Protein AF-A0A2Z3GX29-F1 (afdb_monomer_lite)

Structure (mmCIF, N/CA/C/O backbone):
data_AF-A0A2Z3GX29-F1
#
_entry.id   AF-A0A2Z3GX29-F1
#
loop_
_atom_site.group_PDB
_atom_site.id
_atom_site.type_symbol
_atom_site.label_atom_id
_atom_site.label_alt_id
_atom_site.label_comp_id
_atom_site.label_asym_id
_atom_site.label_entity_id
_atom_site.label_seq_id
_atom_site.pdbx_PDB_ins_code
_atom_site.Cartn_x
_atom_site.Cartn_y
_atom_site.Cartn_z
_atom_site.occupancy
_atom_site.B_iso_or_equiv
_atom_site.auth_seq_id
_atom_site.auth_comp_id
_atom_site.auth_asym_id
_atom_site.auth_atom_id
_atom_site.pdbx_PDB_model_num
ATOM 1 N N . MET A 1 1 ? -11.752 20.958 12.015 1.00 47.78 1 MET A N 1
ATOM 2 C CA . MET A 1 1 ? -12.599 19.748 12.005 1.00 47.78 1 MET A CA 1
ATOM 3 C C . MET A 1 1 ? -11.777 18.482 12.253 1.00 47.78 1 MET A C 1
ATOM 5 O O . MET A 1 1 ? -12.061 17.819 13.234 1.00 47.78 1 MET A O 1
ATOM 9 N N . ILE A 1 2 ? -10.703 18.209 11.493 1.00 57.66 2 ILE A N 1
ATOM 10 C CA . ILE A 1 2 ? -9.812 17.043 11.730 1.00 57.66 2 ILE A CA 1
ATOM 11 C C . I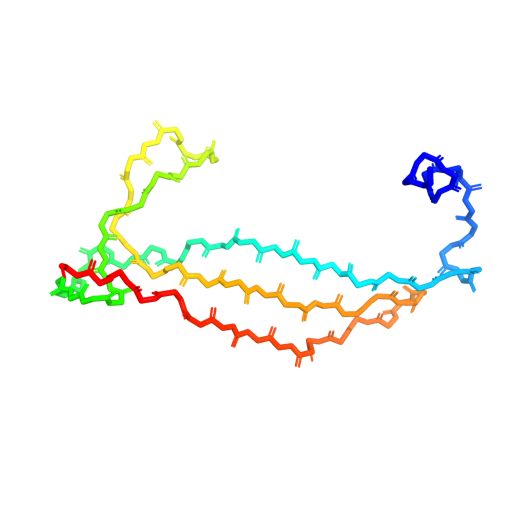LE A 1 2 ? -9.159 17.075 13.129 1.00 57.66 2 ILE A C 1
ATOM 13 O O . ILE A 1 2 ? -9.221 16.094 13.857 1.00 57.66 2 ILE A O 1
ATOM 17 N N . ARG A 1 3 ? -8.681 18.242 13.583 1.00 52.69 3 ARG A N 1
ATOM 18 C CA . ARG A 1 3 ? -8.051 18.399 14.913 1.00 52.69 3 ARG A CA 1
ATOM 19 C C . ARG A 1 3 ? -8.943 18.085 16.123 1.00 52.69 3 ARG A C 1
ATOM 21 O O . ARG A 1 3 ? -8.427 17.780 17.187 1.00 52.69 3 ARG A O 1
ATOM 28 N N . GLN A 1 4 ? -10.271 18.168 15.995 1.00 55.66 4 GLN A N 1
ATOM 29 C CA . GLN A 1 4 ? -11.178 17.759 17.082 1.00 55.66 4 GLN A CA 1
ATOM 30 C C . GLN A 1 4 ? -11.325 16.238 17.156 1.00 55.66 4 GLN A C 1
ATOM 32 O O . GLN A 1 4 ? -11.642 15.717 18.220 1.00 55.66 4 GLN A O 1
ATOM 37 N N . ALA A 1 5 ? -11.084 15.530 16.047 1.00 58.12 5 ALA A N 1
ATOM 38 C CA . ALA A 1 5 ? -11.051 14.078 16.054 1.00 58.12 5 ALA A CA 1
ATOM 39 C C . ALA A 1 5 ? -9.758 13.517 16.667 1.00 58.12 5 ALA A C 1
ATOM 41 O O . ALA A 1 5 ? -9.787 12.413 17.200 1.00 58.12 5 ALA A O 1
ATOM 42 N N . GLU A 1 6 ? -8.674 14.299 16.629 1.00 63.06 6 GLU A N 1
ATOM 43 C CA . GLU A 1 6 ? -7.362 14.000 17.227 1.00 63.06 6 GLU A CA 1
ATOM 44 C C . GLU A 1 6 ? -7.303 14.255 18.742 1.00 63.06 6 GLU A C 1
ATOM 46 O O . GLU A 1 6 ? -6.322 13.888 19.387 1.00 63.06 6 GLU A O 1
ATOM 51 N N . ALA A 1 7 ? -8.329 14.888 19.327 1.00 70.69 7 ALA A N 1
ATOM 52 C CA . ALA A 1 7 ? -8.441 14.964 20.778 1.00 70.69 7 ALA A CA 1
ATOM 53 C C . ALA A 1 7 ? -8.499 13.528 21.332 1.00 70.69 7 ALA A C 1
ATOM 55 O O . ALA A 1 7 ? -9.292 12.735 20.811 1.00 70.69 7 ALA A O 1
ATOM 56 N N . PRO A 1 8 ? -7.694 13.175 22.354 1.00 67.19 8 PRO A N 1
ATOM 57 C CA . PRO A 1 8 ? -7.691 11.830 22.910 1.00 67.19 8 PRO A CA 1
ATOM 58 C C . PRO A 1 8 ? -9.095 11.488 23.405 1.00 67.19 8 PRO A C 1
ATOM 60 O O . PRO A 1 8 ? -9.587 12.073 24.367 1.00 67.19 8 PRO A O 1
ATOM 63 N N . ARG A 1 9 ? -9.746 10.576 22.696 1.00 75.50 9 ARG A N 1
ATOM 64 C CA . ARG A 1 9 ? -11.057 10.015 23.013 1.00 75.50 9 ARG A CA 1
ATOM 65 C C . ARG A 1 9 ? -10.885 8.513 23.130 1.00 75.50 9 ARG A C 1
ATOM 67 O O . ARG A 1 9 ? -9.981 7.953 22.501 1.00 75.50 9 ARG A O 1
ATOM 74 N N . GLY A 1 10 ? -11.713 7.867 23.943 1.00 78.00 10 GLY A N 1
ATOM 75 C CA . GLY A 1 10 ? -11.700 6.409 24.023 1.00 78.00 10 GLY A CA 1
ATOM 76 C C . GLY A 1 10 ? -11.966 5.814 22.639 1.00 78.00 10 GLY A C 1
ATOM 77 O O . GLY A 1 10 ? -12.789 6.333 21.889 1.00 78.00 10 GLY A O 1
ATOM 78 N N . THR A 1 11 ? -11.283 4.730 22.277 1.00 75.19 11 THR A N 1
ATOM 79 C CA . THR A 1 11 ? -11.492 4.031 20.992 1.00 75.19 11 THR A CA 1
ATOM 80 C C . THR A 1 11 ? -12.911 3.485 20.827 1.00 75.19 11 THR A C 1
ATOM 82 O O . THR A 1 11 ? -13.337 3.211 19.708 1.00 75.19 11 THR A O 1
ATOM 85 N N . ASP A 1 12 ? -13.645 3.371 21.933 1.00 83.75 12 ASP A N 1
ATOM 86 C CA . ASP A 1 12 ? -15.050 2.962 21.977 1.00 83.75 12 ASP A CA 1
ATOM 87 C C . ASP A 1 12 ? -16.020 4.140 21.772 1.00 83.75 12 ASP A C 1
ATOM 89 O O . ASP A 1 12 ? -17.217 3.941 21.580 1.00 83.75 12 ASP A O 1
ATOM 93 N N . GLU A 1 13 ? -15.527 5.383 21.803 1.00 86.69 13 GLU A N 1
ATOM 94 C CA . GLU A 1 13 ? -16.350 6.596 21.697 1.00 86.69 13 GLU A CA 1
ATOM 95 C C . GLU A 1 13 ? -16.554 7.055 20.247 1.00 86.69 13 GLU A C 1
ATOM 97 O O . GLU A 1 13 ? -17.377 7.934 19.980 1.00 86.69 13 GLU A O 1
ATOM 102 N N . PHE A 1 14 ? -15.798 6.505 19.295 1.00 88.06 14 PHE A N 1
ATOM 103 C CA . PHE A 1 14 ? -15.904 6.869 17.888 1.00 88.06 14 PHE A CA 1
ATOM 104 C C . PHE A 1 14 ? -15.444 5.743 16.964 1.00 88.06 14 PHE A C 1
ATOM 106 O O . PHE A 1 14 ? -14.689 4.853 17.342 1.00 88.06 14 PHE A O 1
ATOM 113 N N . ALA A 1 15 ? -15.878 5.832 15.712 1.00 91.12 15 ALA A N 1
ATOM 114 C CA . ALA A 1 15 ? -15.389 4.996 14.633 1.00 91.12 15 ALA A CA 1
ATOM 115 C C . ALA A 1 15 ? -14.735 5.852 13.550 1.00 91.12 15 ALA A C 1
ATOM 117 O O . ALA A 1 15 ? -15.066 7.031 13.389 1.00 91.12 15 ALA A O 1
ATOM 118 N N . VAL A 1 16 ? -13.818 5.254 12.794 1.00 92.00 16 VAL A N 1
ATOM 119 C CA . VAL A 1 16 ? -13.122 5.915 11.689 1.00 92.00 16 VAL A CA 1
ATOM 120 C C . VAL A 1 16 ? -13.180 5.087 10.416 1.00 92.00 16 VAL A C 1
ATOM 122 O O . VAL A 1 16 ? -13.178 3.856 10.442 1.00 92.00 16 VAL A O 1
ATOM 125 N N . LEU A 1 17 ? -13.191 5.797 9.293 1.00 95.25 17 LEU A N 1
ATOM 126 C CA . LEU A 1 17 ? -12.850 5.256 7.988 1.00 95.25 17 LEU A CA 1
ATOM 127 C C . LEU A 1 17 ? -11.403 5.642 7.696 1.00 95.25 17 LEU A C 1
ATOM 129 O O . LEU A 1 17 ? -11.058 6.822 7.695 1.00 95.25 17 LEU A O 1
ATOM 133 N N . ILE A 1 18 ? -10.563 4.638 7.485 1.00 95.19 18 ILE A N 1
ATOM 134 C CA . ILE A 1 18 ? -9.151 4.792 7.154 1.00 95.19 18 ILE A CA 1
ATOM 135 C C . ILE A 1 18 ? -9.012 4.536 5.663 1.00 95.19 18 ILE A C 1
ATOM 137 O O . ILE A 1 18 ? -9.390 3.466 5.186 1.00 95.19 18 ILE A O 1
ATOM 141 N N . VAL A 1 19 ? -8.482 5.533 4.962 1.00 96.50 19 VAL A N 1
ATOM 142 C CA . VAL A 1 19 ? -8.111 5.451 3.551 1.00 96.50 19 VAL A CA 1
ATOM 143 C C . VAL A 1 19 ? -6.590 5.415 3.488 1.00 96.50 19 VAL A C 1
ATOM 145 O O . VAL A 1 19 ? -5.946 6.266 4.099 1.00 96.50 19 VAL A O 1
ATOM 148 N N . ASP A 1 20 ? -6.035 4.440 2.781 1.00 95.12 20 ASP A N 1
ATOM 149 C CA . ASP A 1 20 ? -4.587 4.262 2.627 1.00 95.12 20 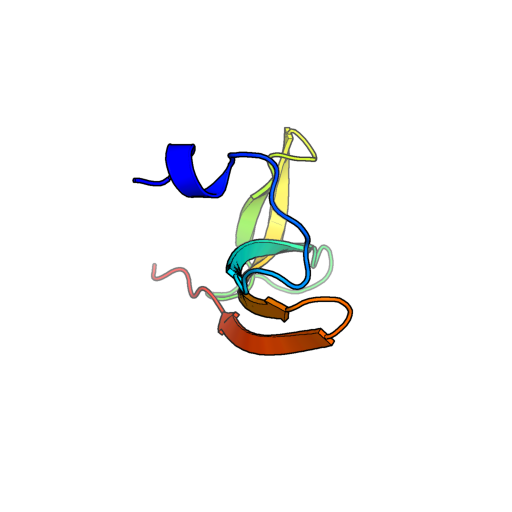ASP A CA 1
ATOM 150 C C . ASP A 1 20 ? -4.270 3.854 1.188 1.00 95.12 20 ASP A C 1
ATOM 152 O O . ASP A 1 20 ? -4.946 2.977 0.639 1.00 95.12 20 ASP A O 1
ATOM 156 N N . ASP A 1 21 ? -3.263 4.484 0.586 1.00 93.25 21 ASP A N 1
ATOM 157 C CA . ASP A 1 21 ? -2.660 4.039 -0.664 1.00 93.25 21 ASP A CA 1
ATOM 158 C C . ASP A 1 21 ? -1.439 3.164 -0.368 1.00 93.25 21 ASP A C 1
ATOM 160 O O . ASP A 1 21 ? -0.549 3.511 0.407 1.00 93.25 21 ASP A O 1
ATOM 164 N N . SER A 1 22 ? -1.391 1.998 -0.998 1.00 94.62 22 SER A N 1
ATOM 165 C CA . SER A 1 22 ? -0.328 1.026 -0.779 1.00 94.62 22 SER A CA 1
ATOM 166 C C . SER A 1 22 ? 0.195 0.496 -2.109 1.00 94.62 22 SER A C 1
ATOM 168 O O . SER A 1 22 ? -0.557 0.296 -3.064 1.00 94.62 22 SER A O 1
ATOM 170 N N . ILE A 1 23 ? 1.507 0.246 -2.168 1.00 96.50 23 ILE A N 1
ATOM 171 C CA . ILE A 1 23 ? 2.164 -0.363 -3.328 1.00 96.50 23 ILE A CA 1
ATOM 172 C C . ILE A 1 23 ? 2.507 -1.814 -2.995 1.00 96.50 23 ILE A C 1
ATOM 174 O O . ILE A 1 23 ? 3.285 -2.093 -2.082 1.00 96.50 23 ILE A O 1
ATOM 178 N N . LEU A 1 24 ? 1.961 -2.749 -3.768 1.00 96.69 24 LEU A N 1
ATOM 179 C CA . LEU A 1 24 ? 2.383 -4.144 -3.753 1.00 96.69 24 LEU A CA 1
ATOM 180 C C . LEU A 1 24 ? 3.491 -4.343 -4.791 1.00 96.69 24 LEU A C 1
ATOM 182 O O . LEU A 1 24 ? 3.219 -4.383 -5.991 1.00 96.69 24 LEU A O 1
ATOM 186 N N . GLU A 1 25 ? 4.737 -4.486 -4.340 1.00 96.94 25 GLU A N 1
ATOM 187 C CA . GLU A 1 25 ? 5.887 -4.692 -5.230 1.00 96.94 25 GLU A CA 1
ATOM 188 C C . GLU A 1 25 ? 5.755 -6.009 -6.025 1.00 96.94 25 GLU A C 1
ATOM 190 O O . GLU A 1 25 ? 5.427 -7.073 -5.491 1.00 96.94 25 GLU A O 1
ATOM 195 N N . LYS A 1 26 ? 6.007 -5.931 -7.335 1.00 96.81 26 LYS A N 1
ATOM 196 C CA . LYS A 1 26 ? 5.902 -7.029 -8.308 1.00 96.81 26 LYS A CA 1
ATOM 197 C C . LYS A 1 26 ? 7.137 -7.056 -9.206 1.00 96.81 26 LYS A C 1
ATOM 199 O O . LYS A 1 26 ? 7.048 -6.922 -10.424 1.00 96.81 26 LYS A O 1
ATOM 204 N N . ALA A 1 27 ? 8.312 -7.248 -8.606 1.00 94.44 27 ALA A N 1
ATOM 205 C CA . ALA A 1 27 ? 9.603 -7.171 -9.300 1.00 94.44 27 ALA A CA 1
ATOM 206 C C . ALA A 1 27 ? 9.690 -8.048 -10.571 1.00 94.44 27 ALA A C 1
ATOM 208 O O . ALA A 1 27 ? 10.239 -7.618 -11.587 1.00 94.44 27 ALA A O 1
ATOM 209 N N . HIS A 1 28 ? 9.094 -9.242 -10.542 1.00 96.69 28 HIS A N 1
ATOM 210 C CA . HIS A 1 28 ? 9.201 -10.248 -11.608 1.00 96.69 28 HIS A CA 1
ATOM 211 C C . HIS A 1 28 ? 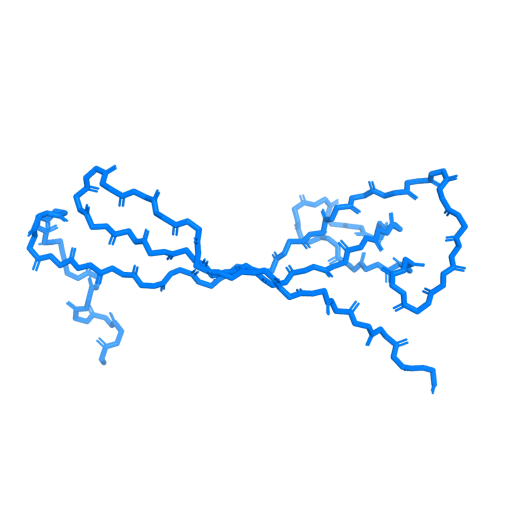7.989 -10.325 -12.548 1.00 96.69 28 HIS A C 1
ATOM 213 O O . HIS A 1 28 ? 7.946 -11.212 -13.392 1.00 96.69 28 HIS A O 1
ATOM 219 N N . THR A 1 29 ? 6.998 -9.440 -12.410 1.00 97.50 29 THR A N 1
ATOM 220 C CA . THR A 1 29 ? 5.819 -9.427 -13.292 1.00 97.50 29 THR A CA 1
ATOM 221 C C . THR A 1 29 ? 6.003 -8.411 -14.414 1.00 97.50 29 THR A C 1
ATOM 223 O O . THR A 1 29 ? 6.591 -7.349 -14.193 1.00 97.50 29 THR A O 1
ATOM 226 N N . ASP A 1 30 ? 5.531 -8.740 -15.615 1.00 97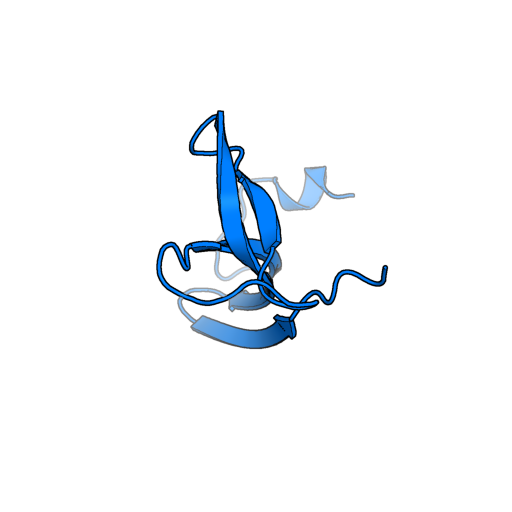.31 30 ASP A N 1
ATOM 227 C CA . ASP A 1 30 ? 5.590 -7.835 -16.763 1.00 97.31 30 ASP A CA 1
ATOM 228 C C . ASP A 1 30 ? 4.794 -6.556 -16.508 1.00 97.31 30 ASP A C 1
ATOM 230 O O . ASP A 1 30 ? 3.784 -6.561 -15.800 1.00 97.31 30 ASP A O 1
ATOM 234 N N . ALA A 1 31 ? 5.287 -5.452 -17.069 1.00 95.50 31 ALA A N 1
ATOM 235 C CA . ALA A 1 31 ? 4.658 -4.155 -16.900 1.00 95.50 31 ALA A CA 1
ATOM 236 C C . ALA A 1 31 ? 3.397 -4.032 -17.769 1.00 95.50 31 ALA A C 1
ATOM 238 O O . ALA A 1 31 ? 3.358 -4.517 -18.900 1.00 95.50 31 ALA A O 1
ATOM 239 N N . ASN A 1 32 ? 2.376 -3.371 -17.234 1.00 95.38 32 ASN A N 1
ATOM 240 C CA . ASN A 1 32 ? 1.129 -3.023 -17.914 1.00 95.38 32 ASN A CA 1
ATOM 241 C C . ASN A 1 32 ? 0.476 -1.827 -17.192 1.00 95.38 32 ASN A C 1
ATOM 243 O O . ASN A 1 32 ? 1.070 -1.262 -16.279 1.00 95.38 32 ASN A O 1
ATOM 247 N N . GLU A 1 33 ? -0.748 -1.450 -17.569 1.00 96.31 33 GLU A N 1
ATOM 248 C CA . GLU A 1 33 ? -1.470 -0.314 -16.964 1.00 96.31 33 GLU A CA 1
ATOM 249 C C . GLU A 1 33 ? -1.728 -0.461 -15.448 1.00 96.31 33 GLU A C 1
ATOM 251 O O . GLU A 1 33 ? -1.993 0.527 -14.772 1.00 96.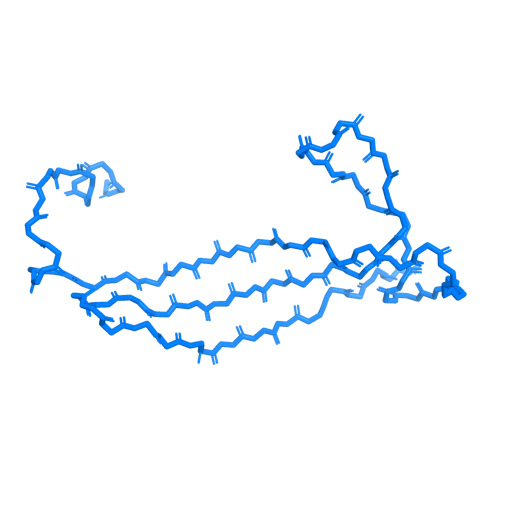31 33 GLU A O 1
ATOM 256 N N . LEU A 1 34 ? -1.662 -1.680 -14.902 1.00 96.19 34 LEU A N 1
ATOM 257 C CA . LEU A 1 34 ? -1.804 -1.977 -13.470 1.00 96.19 34 LEU A CA 1
ATOM 258 C C . LEU A 1 34 ? -0.463 -2.211 -12.761 1.00 96.19 34 LEU A C 1
ATOM 260 O O . LEU A 1 34 ? -0.410 -2.174 -11.533 1.00 96.19 34 LEU A O 1
ATOM 264 N N . ILE A 1 35 ? 0.590 -2.556 -13.507 1.00 96.94 35 ILE A N 1
ATOM 265 C CA . ILE A 1 35 ? 1.903 -2.926 -12.978 1.00 96.94 35 ILE A CA 1
ATOM 266 C C . ILE A 1 35 ? 2.947 -2.025 -13.621 1.00 96.94 35 ILE A C 1
ATOM 268 O O . ILE A 1 35 ? 3.432 -2.295 -14.720 1.00 96.94 35 ILE A O 1
ATOM 272 N N . CYS A 1 36 ? 3.340 -0.973 -12.920 1.00 96.25 36 CYS A N 1
ATOM 273 C CA . CYS A 1 36 ? 4.293 0.011 -13.417 1.00 96.25 36 CYS A CA 1
ATOM 274 C C . CYS A 1 36 ? 5.153 0.574 -12.268 1.00 96.25 36 CYS A C 1
ATOM 276 O O . CYS A 1 36 ? 5.009 0.166 -11.109 1.00 96.25 36 CYS A O 1
ATOM 278 N N . PRO A 1 37 ? 6.167 1.403 -12.568 1.00 95.88 37 PRO A N 1
ATOM 279 C CA . PRO A 1 37 ? 6.979 2.038 -11.537 1.00 95.88 37 PRO A CA 1
ATOM 280 C C . PRO A 1 37 ? 6.185 3.090 -10.749 1.00 95.88 37 PRO A C 1
ATOM 282 O O . PRO A 1 37 ? 5.715 4.066 -11.321 1.00 95.88 37 PRO A O 1
ATOM 285 N N . HIS A 1 38 ? 6.143 2.959 -9.425 1.00 94.81 38 HIS A N 1
ATOM 286 C CA . HIS A 1 38 ? 5.574 3.953 -8.509 1.00 94.81 38 HIS A CA 1
ATOM 287 C C . HIS A 1 38 ? 6.631 4.422 -7.502 1.00 94.81 38 HIS A C 1
ATOM 289 O O . HIS A 1 38 ? 7.527 3.656 -7.141 1.00 94.81 38 HIS A O 1
ATOM 295 N N . TRP A 1 39 ? 6.553 5.672 -7.038 1.00 95.06 39 TRP A N 1
ATOM 296 C CA . TRP A 1 39 ? 7.441 6.174 -5.982 1.00 95.06 39 TRP A CA 1
ATOM 297 C C . TRP A 1 39 ? 6.990 5.662 -4.609 1.00 95.06 39 TRP A C 1
ATOM 299 O O . TRP A 1 39 ? 5.894 5.984 -4.154 1.00 95.06 39 TRP A O 1
ATOM 309 N N . ASP A 1 40 ? 7.840 4.892 -3.931 1.00 94.44 40 ASP A N 1
ATOM 310 C CA . ASP A 1 40 ? 7.586 4.411 -2.574 1.00 94.44 40 ASP A CA 1
ATOM 311 C C . ASP A 1 40 ? 8.260 5.333 -1.549 1.00 94.44 40 ASP A C 1
ATOM 313 O O . ASP A 1 40 ? 9.488 5.376 -1.426 1.00 94.44 40 ASP A O 1
ATOM 317 N N . HIS A 1 41 ? 7.449 6.045 -0.765 1.00 92.50 41 HIS A N 1
ATOM 318 C CA . HIS A 1 41 ? 7.920 6.941 0.292 1.00 92.50 41 HIS A CA 1
ATOM 319 C C . HIS A 1 41 ? 8.589 6.214 1.467 1.00 92.50 41 HIS A C 1
ATOM 321 O O . HIS A 1 41 ? 9.434 6.806 2.140 1.00 92.50 41 HIS A O 1
ATOM 327 N N . ARG A 1 42 ? 8.260 4.946 1.735 1.00 91.81 42 ARG A N 1
ATOM 328 C CA . ARG A 1 42 ? 8.921 4.168 2.795 1.00 91.81 42 ARG A CA 1
ATOM 329 C C . ARG A 1 42 ? 10.321 3.742 2.377 1.00 91.81 42 ARG A C 1
ATOM 331 O O . ARG A 1 42 ? 11.221 3.724 3.210 1.00 91.81 42 ARG A O 1
ATOM 338 N N . GLN A 1 43 ? 10.500 3.418 1.099 1.00 93.25 43 GLN A N 1
ATOM 339 C CA . GLN A 1 43 ? 11.779 2.951 0.557 1.00 93.25 43 GLN A CA 1
ATOM 340 C C . GLN A 1 43 ? 12.613 4.056 -0.106 1.00 93.25 43 GLN A C 1
ATOM 342 O O . GLN A 1 43 ? 13.775 3.816 -0.424 1.00 93.25 43 GLN A O 1
ATOM 347 N N . GLN A 1 44 ? 12.041 5.248 -0.309 1.00 96.62 44 GLN A N 1
ATOM 348 C CA . GLN A 1 44 ? 12.687 6.393 -0.963 1.00 96.62 44 GLN A CA 1
ATOM 349 C C . GLN A 1 44 ? 13.235 6.045 -2.361 1.00 96.62 44 GLN A C 1
ATOM 351 O O . GLN A 1 44 ? 14.320 6.479 -2.752 1.00 96.62 44 GLN A O 1
ATOM 356 N N . ARG A 1 45 ? 12.499 5.218 -3.115 1.00 96.50 45 ARG A N 1
ATOM 357 C CA . ARG A 1 45 ? 12.862 4.789 -4.474 1.00 96.50 45 ARG A CA 1
ATOM 358 C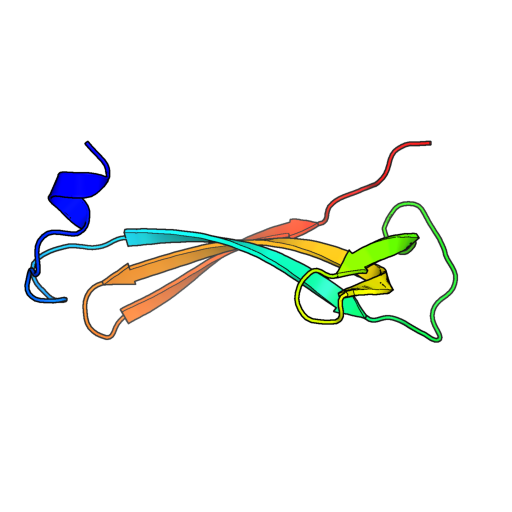 C . ARG A 1 45 ? 11.623 4.466 -5.303 1.00 96.50 45 ARG A C 1
ATOM 360 O O . ARG A 1 45 ? 10.556 4.195 -4.758 1.00 96.50 45 ARG A O 1
ATOM 367 N N . PHE A 1 46 ? 11.794 4.406 -6.621 1.00 96.06 46 PHE A N 1
ATOM 368 C CA . PHE A 1 46 ? 10.790 3.804 -7.492 1.00 96.06 46 PHE A CA 1
ATOM 369 C C . PHE A 1 46 ? 10.787 2.278 -7.341 1.00 96.06 46 PHE A C 1
ATOM 371 O O . PHE A 1 46 ? 11.843 1.634 -7.357 1.00 96.06 46 PHE A O 1
ATOM 378 N N . VAL A 1 47 ? 9.596 1.700 -7.215 1.00 96.56 47 VAL A N 1
ATOM 379 C CA . VAL A 1 47 ? 9.362 0.254 -7.152 1.00 96.56 47 VAL A CA 1
ATOM 380 C C . VAL A 1 47 ? 8.352 -0.131 -8.228 1.00 96.56 47 VAL A C 1
ATOM 382 O O . VAL A 1 47 ? 7.344 0.549 -8.407 1.00 96.56 47 VAL A O 1
ATOM 385 N N . LYS A 1 48 ? 8.617 -1.208 -8.976 1.00 97.19 48 LYS A N 1
ATOM 386 C CA . LYS A 1 48 ? 7.637 -1.743 -9.931 1.00 97.19 48 LYS A CA 1
ATOM 387 C C . LYS A 1 48 ? 6.608 -2.549 -9.155 1.00 97.19 48 LYS A C 1
ATOM 389 O O . LYS A 1 48 ? 6.969 -3.523 -8.488 1.00 97.19 48 LYS A O 1
ATOM 394 N N . GLY A 1 49 ? 5.346 -2.172 -9.245 1.00 97.06 49 GLY A N 1
ATOM 395 C CA . GLY A 1 49 ? 4.305 -2.797 -8.450 1.00 97.06 49 GLY A CA 1
ATOM 396 C C . GLY A 1 49 ? 2.916 -2.422 -8.913 1.00 97.06 49 GLY A C 1
ATOM 397 O O . GLY A 1 49 ? 2.750 -1.805 -9.955 1.00 97.06 49 GLY A O 1
ATOM 398 N N . LEU A 1 50 ? 1.946 -2.835 -8.112 1.00 96.69 50 LEU A N 1
ATOM 399 C CA . LEU A 1 50 ? 0.547 -2.480 -8.260 1.00 96.69 50 LEU A CA 1
ATOM 400 C C . LEU A 1 50 ? 0.173 -1.522 -7.131 1.00 96.69 50 LEU A C 1
ATOM 402 O O . LEU A 1 50 ? 0.388 -1.845 -5.960 1.00 96.69 50 LEU A O 1
ATOM 406 N N . ASN A 1 51 ? -0.364 -0.357 -7.477 1.00 95.94 51 ASN A N 1
ATOM 407 C CA . ASN A 1 51 ? -0.911 0.580 -6.506 1.00 95.94 51 ASN A CA 1
ATOM 408 C C . ASN A 1 51 ? -2.406 0.298 -6.285 1.00 95.94 51 ASN A C 1
ATOM 410 O O . ASN A 1 51 ? -3.156 0.037 -7.230 1.00 95.94 51 ASN A O 1
ATOM 414 N N . PHE A 1 52 ? -2.837 0.318 -5.029 1.00 96.50 52 PHE A N 1
ATOM 415 C CA . PHE A 1 52 ? -4.242 0.189 -4.667 1.00 96.50 52 PHE A CA 1
ATOM 416 C C . PHE A 1 52 ? -4.585 1.118 -3.509 1.00 96.50 52 PHE A C 1
ATOM 418 O O . PHE A 1 52 ? -3.779 1.331 -2.602 1.00 96.50 52 PHE A O 1
ATOM 425 N N . VAL A 1 53 ? -5.811 1.633 -3.531 1.00 96.88 53 VAL A N 1
ATOM 426 C CA . VAL A 1 53 ? -6.385 2.416 -2.438 1.00 96.88 53 VAL A CA 1
ATOM 427 C C . VAL A 1 53 ? -7.308 1.507 -1.645 1.00 96.88 53 VAL A C 1
ATOM 429 O O . VAL A 1 53 ? -8.233 0.906 -2.192 1.00 96.88 53 VAL A O 1
ATOM 432 N N . SER A 1 54 ? -7.060 1.396 -0.348 1.00 97.19 54 SER A N 1
ATOM 433 C CA . SER A 1 54 ? -7.869 0.601 0.569 1.00 97.19 54 SER A CA 1
ATOM 434 C C . SER A 1 54 ? -8.744 1.486 1.450 1.00 97.19 54 SER A C 1
ATOM 436 O O . SER A 1 54 ? -8.359 2.597 1.817 1.00 97.19 54 SER A O 1
ATOM 438 N N . LEU A 1 55 ? -9.927 0.979 1.799 1.00 97.88 55 LEU A N 1
ATOM 439 C CA . LEU A 1 55 ? -10.819 1.573 2.786 1.00 97.88 55 LEU A CA 1
ATOM 440 C C . LEU A 1 55 ? -11.104 0.563 3.892 1.00 97.88 55 LEU A C 1
ATOM 442 O O . LEU A 1 55 ? -11.602 -0.540 3.644 1.00 97.88 55 LEU A O 1
ATOM 446 N N . ARG A 1 56 ? -10.834 0.967 5.129 1.00 97.06 56 ARG A N 1
ATOM 447 C CA . ARG A 1 56 ? -11.019 0.142 6.320 1.00 97.06 56 ARG A CA 1
ATOM 448 C C . ARG A 1 56 ? -11.825 0.887 7.371 1.00 97.06 56 ARG A C 1
ATOM 450 O O . ARG A 1 56 ? -11.495 2.015 7.722 1.00 97.06 56 ARG A O 1
ATOM 457 N N . TYR A 1 57 ? -12.853 0.243 7.903 1.00 95.94 57 TYR A N 1
ATOM 458 C CA . TYR A 1 57 ? -13.612 0.745 9.043 1.00 95.94 57 TYR A CA 1
ATOM 459 C C . TYR A 1 57 ? -13.000 0.226 10.351 1.00 95.94 57 TYR A C 1
ATOM 461 O O . TYR A 1 57 ? -12.700 -0.966 10.457 1.00 95.94 57 TYR A O 1
ATOM 469 N N . GLN A 1 58 ? -12.812 1.110 11.334 1.00 94.69 58 GLN A N 1
ATOM 470 C CA . GLN A 1 58 ? -12.314 0.785 12.676 1.00 94.69 58 GLN A CA 1
ATOM 471 C C . GLN A 1 58 ? -13.261 1.350 13.740 1.00 94.69 58 GLN A C 1
ATOM 473 O O . GLN A 1 58 ? -13.509 2.556 13.748 1.00 94.69 58 GLN A O 1
ATOM 478 N N . ALA A 1 59 ? -13.728 0.499 14.657 1.00 93.25 59 ALA A N 1
ATOM 479 C CA . ALA A 1 59 ? -14.512 0.885 15.835 1.00 93.25 59 ALA A CA 1
ATOM 480 C C . ALA A 1 59 ? -14.170 -0.033 17.022 1.00 93.25 59 ALA A C 1
ATOM 482 O O . ALA A 1 59 ? -14.397 -1.239 16.925 1.00 93.25 59 ALA A O 1
ATOM 483 N N . GLY A 1 60 ? -13.618 0.498 18.120 1.00 90.31 60 GLY A N 1
ATOM 484 C CA . GLY A 1 60 ? -13.081 -0.343 19.203 1.00 90.31 60 GLY A CA 1
ATOM 485 C C . GLY A 1 60 ? -12.081 -1.373 18.657 1.00 90.31 60 GLY A C 1
ATOM 486 O O . GLY A 1 60 ? -11.192 -1.004 17.893 1.00 90.31 60 GLY A O 1
ATOM 487 N N . ASP A 1 61 ? -12.284 -2.659 18.954 1.00 91.56 61 ASP A N 1
ATOM 488 C CA . ASP A 1 61 ? -11.487 -3.778 18.416 1.00 91.56 61 ASP A CA 1
ATOM 489 C C . ASP A 1 61 ? -11.950 -4.283 17.031 1.00 91.56 61 ASP A C 1
ATOM 491 O O . ASP A 1 61 ? -11.285 -5.112 16.404 1.00 91.56 61 ASP A O 1
ATOM 495 N N . LEU A 1 62 ? -13.087 -3.799 16.517 1.00 93.44 62 LEU A N 1
ATOM 496 C CA . LEU A 1 62 ? -13.612 -4.208 15.216 1.00 93.44 62 LEU A CA 1
ATOM 497 C C . LEU A 1 62 ? -12.837 -3.525 14.083 1.00 93.44 62 LEU A C 1
ATOM 499 O O . LEU A 1 62 ? -12.857 -2.300 13.950 1.00 93.44 62 LEU A O 1
ATOM 503 N N . ALA A 1 63 ? -12.235 -4.334 13.211 1.00 95.12 63 ALA A N 1
ATOM 504 C CA . ALA A 1 63 ? -11.586 -3.891 11.982 1.00 95.12 63 ALA A CA 1
ATOM 505 C C . ALA A 1 63 ? -12.200 -4.607 10.773 1.00 95.12 63 ALA A C 1
ATOM 507 O O . ALA A 1 63 ? -12.065 -5.822 10.632 1.00 95.12 63 ALA A O 1
ATOM 508 N N . LEU A 1 64 ? -12.856 -3.852 9.888 1.00 97.38 64 LEU A N 1
ATOM 509 C CA . LEU A 1 64 ? -13.508 -4.398 8.697 1.00 97.38 64 LEU A CA 1
ATOM 510 C C . LEU A 1 64 ? -12.889 -3.821 7.418 1.00 97.38 64 LEU A C 1
ATOM 512 O O . LEU A 1 64 ? -12.849 -2.594 7.270 1.00 97.38 64 LEU A O 1
ATOM 516 N N . PRO A 1 65 ? -12.428 -4.666 6.477 1.00 96.88 65 PRO A N 1
ATOM 517 C CA . PRO A 1 65 ? -12.123 -4.209 5.131 1.00 96.88 65 PRO A CA 1
ATOM 518 C C . PRO A 1 65 ? -13.439 -3.850 4.434 1.00 96.88 65 PRO A C 1
ATOM 520 O O . PRO A 1 65 ? -14.359 -4.664 4.375 1.00 96.88 65 PRO A O 1
ATOM 523 N N . VAL A 1 66 ? -13.540 -2.619 3.941 1.00 97.56 66 VAL A N 1
ATOM 524 C CA . VAL A 1 66 ? -14.754 -2.113 3.284 1.00 97.56 66 VAL A CA 1
ATOM 525 C C . VAL A 1 66 ? -14.599 -2.171 1.771 1.00 97.56 66 VAL A C 1
ATOM 527 O O . VAL A 1 66 ? -15.503 -2.632 1.082 1.00 97.56 66 VAL A O 1
ATOM 530 N N . ALA A 1 67 ? -13.458 -1.714 1.256 1.00 97.50 67 ALA A N 1
ATOM 531 C CA . ALA A 1 67 ? -13.173 -1.706 -0.172 1.00 97.50 67 ALA A CA 1
ATOM 532 C C . ALA A 1 67 ? -11.664 -1.736 -0.438 1.00 97.50 67 ALA A C 1
ATOM 534 O O . ALA A 1 67 ? -10.858 -1.347 0.413 1.00 97.50 67 ALA A O 1
ATOM 535 N N . ALA A 1 68 ? -11.303 -2.171 -1.640 1.00 96.50 68 ALA A N 1
ATOM 536 C CA . ALA A 1 68 ? -9.980 -1.995 -2.214 1.00 96.50 68 ALA A CA 1
ATOM 537 C C . ALA A 1 68 ? -10.147 -1.747 -3.713 1.00 96.50 68 ALA A C 1
ATOM 539 O O . ALA A 1 68 ? -10.799 -2.536 -4.395 1.00 96.50 68 ALA A O 1
ATOM 540 N N . GLU A 1 69 ? -9.564 -0.662 -4.203 1.00 97.44 69 GLU A N 1
ATOM 541 C CA . GLU A 1 69 ? -9.625 -0.260 -5.605 1.00 97.44 69 GLU A CA 1
ATOM 542 C C . GLU A 1 69 ? -8.219 -0.258 -6.192 1.00 97.44 69 GLU A C 1
ATOM 544 O O . GLU A 1 69 ? -7.288 0.294 -5.602 1.00 97.44 69 GLU A O 1
ATOM 549 N N . LEU A 1 70 ? -8.063 -0.890 -7.354 1.00 96.81 70 LEU A N 1
ATOM 550 C CA . LEU A 1 70 ? -6.798 -0.905 -8.083 1.00 96.81 70 LEU A CA 1
ATOM 551 C C . LEU A 1 70 ? -6.639 0.399 -8.863 1.00 96.81 70 LEU A C 1
ATOM 553 O O . LEU A 1 70 ? -7.577 0.855 -9.519 1.00 96.81 70 LEU A O 1
ATOM 557 N N . VAL A 1 71 ? -5.440 0.976 -8.836 1.00 95.19 71 VAL A N 1
ATOM 558 C CA . VAL A 1 71 ? -5.121 2.159 -9.636 1.00 95.19 71 VAL A CA 1
ATOM 559 C C . VAL A 1 71 ? -4.603 1.713 -10.999 1.00 95.19 71 VAL A C 1
ATOM 561 O O . VAL A 1 71 ? -3.661 0.932 -11.092 1.00 95.19 71 VAL A O 1
ATOM 564 N N . VAL A 1 72 ? -5.242 2.216 -12.055 1.00 95.81 72 VAL A N 1
ATOM 565 C CA . VAL A 1 72 ? -4.860 1.974 -13.451 1.00 95.81 72 VAL A CA 1
ATOM 566 C C . VAL A 1 72 ? -4.199 3.240 -13.993 1.00 95.81 72 VAL A C 1
ATOM 568 O O . VAL A 1 72 ? -4.854 4.283 -14.094 1.00 95.81 72 VAL A O 1
ATOM 571 N N . GLU A 1 73 ? -2.921 3.164 -14.360 1.00 88.00 73 GLU A N 1
ATOM 572 C CA . GLU A 1 73 ? -2.219 4.254 -15.037 1.00 88.00 73 GLU A CA 1
ATOM 573 C C . GLU A 1 73 ? -2.567 4.264 -16.528 1.00 88.00 73 GLU A C 1
ATOM 575 O O . GLU A 1 73 ? -2.111 3.438 -17.324 1.00 88.00 73 GLU A O 1
ATOM 580 N N . LYS A 1 74 ? -3.396 5.238 -16.911 1.00 80.38 74 LYS A N 1
ATOM 581 C CA . LYS A 1 74 ? -3.722 5.490 -18.314 1.00 80.38 74 LYS A CA 1
ATOM 582 C C . LYS A 1 74 ? -2.526 6.140 -19.000 1.00 80.38 74 LYS A C 1
ATOM 584 O O . LYS A 1 74 ? -2.014 7.145 -18.509 1.00 80.38 74 LYS A O 1
ATOM 589 N N . HIS A 1 75 ? -2.111 5.543 -20.110 1.00 60.84 75 HIS A N 1
ATOM 590 C CA . HIS A 1 75 ? -1.091 6.087 -21.003 1.00 60.84 75 HIS A CA 1
ATOM 591 C C . HIS A 1 75 ? -1.657 7.225 -21.860 1.00 60.84 75 HIS A C 1
ATOM 593 O O . HIS A 1 75 ? -2.872 7.182 -22.175 1.00 60.84 75 HIS A O 1
#

Radius of gyration: 16.37 Å; chains: 1; bounding box: 29×30×45 Å

Foldseek 3Di:
DVVVVVPDDPLQVDKDKDKDKDWDADPPDDDDQQWQWDQDPVVRDTGTTGIKIWIWMGGHPDIDTDDIGTHGHDD

Sequence (75 aa):
MIRQAEAPRGTDEFAVLIVDDSILEKAHTDANELICPHWDHRQQRFVKGLNFVSLRYQAGDLALPVAAELVVEKH

pLDDT: mean 89.77, std 12.44, range [47.78, 97.88]

Organism: NCBI:txid1850093

Secondary structure (DSSP, 8-state):
-HHHHSS---TTS-EEEEEEEEEEE-TTSPPBTTBEEEEETTTTEEEEEEEEEEEEEEETTEEEEEEEEE-----